Protein AF-A0A453BBH2-F1 (afdb_monomer)

Structure (mmCIF, N/CA/C/O backbone):
data_AF-A0A453BBH2-F1
#
_entry.id   AF-A0A453BBH2-F1
#
loop_
_atom_site.group_PDB
_atom_site.id
_atom_site.type_symbol
_atom_site.label_atom_id
_atom_site.label_alt_id
_atom_site.label_comp_id
_atom_site.label_asym_id
_atom_site.label_entity_id
_atom_site.label_seq_id
_atom_site.pdbx_PDB_ins_code
_atom_site.Cartn_x
_atom_site.Cartn_y
_atom_site.Cartn_z
_atom_site.occupancy
_atom_site.B_iso_or_equiv
_atom_site.auth_seq_id
_atom_site.auth_comp_id
_atom_site.auth_asym_id
_atom_site.auth_atom_id
_atom_site.pdbx_PDB_model_num
ATOM 1 N N . MET A 1 1 ? 10.236 -9.615 -5.967 1.00 56.66 1 MET A N 1
ATOM 2 C CA . MET A 1 1 ? 9.709 -8.235 -5.816 1.00 56.66 1 MET A CA 1
ATOM 3 C C . MET A 1 1 ? 8.186 -8.175 -5.722 1.00 56.66 1 MET A C 1
ATOM 5 O O . MET A 1 1 ? 7.679 -7.620 -4.760 1.00 56.66 1 MET A O 1
ATOM 9 N N . LYS A 1 2 ? 7.456 -8.749 -6.692 1.00 60.75 2 LYS A N 1
ATOM 10 C CA . LYS A 1 2 ? 5.996 -8.579 -6.819 1.00 60.75 2 LYS A CA 1
ATOM 11 C C . LYS A 1 2 ? 5.173 -9.260 -5.717 1.00 60.75 2 LYS A C 1
ATOM 13 O O . LYS A 1 2 ? 4.163 -8.708 -5.298 1.00 60.75 2 LYS A O 1
ATOM 18 N N . LEU A 1 3 ? 5.665 -10.377 -5.171 1.00 65.44 3 LEU A N 1
ATOM 19 C CA . LEU A 1 3 ? 5.061 -11.036 -4.007 1.00 65.44 3 LEU A CA 1
ATOM 20 C C . LEU A 1 3 ? 5.021 -10.105 -2.784 1.00 65.44 3 LEU A C 1
ATOM 22 O O . LEU A 1 3 ? 3.986 -9.981 -2.149 1.00 65.44 3 LEU A O 1
ATOM 26 N N . PHE A 1 4 ? 6.104 -9.376 -2.499 1.00 69.00 4 PHE A N 1
ATOM 27 C CA . PHE A 1 4 ? 6.155 -8.460 -1.353 1.00 69.00 4 PHE A CA 1
ATOM 28 C C . PHE A 1 4 ? 5.163 -7.301 -1.472 1.00 69.00 4 PHE A C 1
ATOM 30 O O . PHE A 1 4 ? 4.559 -6.921 -0.476 1.00 69.00 4 PHE A O 1
ATOM 37 N N . GLN A 1 5 ? 4.949 -6.770 -2.680 1.00 72.69 5 GLN A N 1
ATOM 38 C CA . GLN A 1 5 ? 3.934 -5.739 -2.906 1.00 72.69 5 GLN A CA 1
ATOM 39 C C . GLN A 1 5 ? 2.522 -6.299 -2.714 1.00 72.69 5 GLN A C 1
ATOM 41 O O . GLN A 1 5 ? 1.738 -5.703 -1.984 1.00 72.69 5 GLN A O 1
ATOM 46 N N . ALA A 1 6 ? 2.212 -7.459 -3.302 1.00 74.62 6 ALA A N 1
ATOM 47 C CA . ALA A 1 6 ? 0.913 -8.110 -3.131 1.00 74.62 6 ALA A CA 1
ATOM 48 C C . ALA A 1 6 ? 0.616 -8.432 -1.656 1.00 74.62 6 ALA A C 1
ATOM 50 O O . ALA A 1 6 ? -0.466 -8.122 -1.161 1.00 74.62 6 ALA A O 1
ATOM 51 N N . MET A 1 7 ? 1.604 -8.964 -0.930 1.00 80.50 7 MET A N 1
ATOM 52 C CA . MET A 1 7 ? 1.490 -9.229 0.504 1.00 80.50 7 MET A CA 1
ATOM 53 C C . MET A 1 7 ? 1.297 -7.938 1.306 1.00 80.50 7 MET A C 1
ATOM 55 O O . MET A 1 7 ? 0.450 -7.903 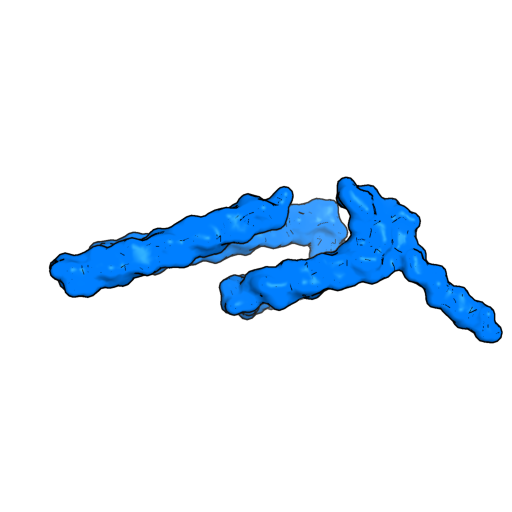2.190 1.00 80.50 7 MET A O 1
ATOM 59 N N . ALA A 1 8 ? 2.016 -6.860 0.981 1.00 81.62 8 ALA A N 1
ATOM 60 C CA . ALA A 1 8 ? 1.859 -5.570 1.651 1.00 81.62 8 ALA A CA 1
ATOM 61 C C . ALA A 1 8 ? 0.445 -4.983 1.463 1.00 81.62 8 ALA A C 1
ATOM 63 O O . ALA A 1 8 ? -0.145 -4.491 2.423 1.00 81.62 8 ALA A O 1
ATOM 64 N N . TYR A 1 9 ? -0.135 -5.094 0.262 1.00 80.81 9 TYR A N 1
ATOM 65 C CA . TYR A 1 9 ? -1.522 -4.685 0.012 1.00 80.81 9 TYR A CA 1
ATOM 66 C C . TYR A 1 9 ? -2.532 -5.558 0.760 1.00 80.81 9 TYR A C 1
ATOM 68 O O . TYR A 1 9 ? -3.467 -5.028 1.355 1.00 80.81 9 TYR A O 1
ATOM 76 N N . PHE A 1 10 ? -2.331 -6.877 0.780 1.00 83.88 10 PHE A N 1
ATOM 77 C CA . PHE A 1 10 ? -3.200 -7.793 1.518 1.00 83.88 10 PHE A CA 1
ATOM 78 C C . PHE A 1 10 ? -3.173 -7.506 3.026 1.00 83.88 10 PHE A C 1
ATOM 80 O O . PHE A 1 10 ? -4.221 -7.407 3.659 1.00 83.88 10 PHE A O 1
ATOM 87 N N . ILE A 1 11 ? -1.983 -7.278 3.589 1.00 86.62 11 ILE A N 1
ATOM 88 C CA . ILE A 1 11 ? -1.808 -6.884 4.993 1.00 86.62 11 ILE A CA 1
ATOM 89 C C . ILE A 1 11 ? -2.515 -5.553 5.276 1.00 86.62 11 ILE A C 1
ATOM 91 O O . ILE A 1 11 ? -3.201 -5.433 6.288 1.00 86.62 11 ILE A O 1
ATOM 95 N N . SER A 1 12 ? -2.399 -4.571 4.376 1.00 87.75 12 SER A N 1
ATOM 96 C CA . SER A 1 12 ? -3.097 -3.285 4.500 1.00 87.75 12 SER A CA 1
ATOM 97 C C . SER A 1 12 ? -4.615 -3.450 4.524 1.00 87.75 12 SER A C 1
ATOM 99 O O . SER A 1 12 ? -5.278 -2.881 5.387 1.00 87.75 12 SER A O 1
ATOM 101 N N . LEU A 1 13 ? -5.161 -4.268 3.620 1.00 88.25 13 LEU A N 1
ATOM 102 C CA . LEU A 1 13 ? -6.593 -4.547 3.550 1.00 88.25 13 LEU A CA 1
ATOM 103 C C . LEU A 1 13 ? -7.099 -5.165 4.857 1.00 88.25 13 LEU A C 1
ATOM 105 O O . LEU A 1 13 ? -8.094 -4.705 5.414 1.00 88.25 13 LEU A O 1
ATOM 109 N N . VAL A 1 14 ? -6.389 -6.172 5.373 1.00 92.19 14 VAL A N 1
ATOM 110 C CA . VAL A 1 14 ? -6.731 -6.818 6.647 1.00 92.19 14 VAL A CA 1
ATOM 111 C C . VAL A 1 14 ? -6.655 -5.818 7.803 1.00 92.19 14 VAL A C 1
ATOM 113 O O . VAL A 1 14 ? -7.577 -5.769 8.615 1.00 92.19 14 VAL A O 1
ATOM 116 N N . ALA A 1 15 ? -5.616 -4.979 7.860 1.00 90.62 15 ALA A N 1
ATOM 117 C CA . ALA A 1 15 ? -5.472 -3.957 8.897 1.00 90.62 15 ALA A CA 1
ATOM 118 C C . ALA A 1 15 ? -6.643 -2.959 8.892 1.00 90.62 15 ALA A C 1
ATOM 120 O O . ALA A 1 15 ? -7.220 -2.691 9.944 1.00 90.62 15 ALA A O 1
ATOM 121 N N . VAL A 1 16 ? -7.050 -2.470 7.715 1.00 92.06 16 VAL A N 1
ATOM 122 C CA . VAL A 1 16 ? -8.202 -1.566 7.568 1.00 92.06 16 VAL A CA 1
ATOM 123 C C . VAL A 1 16 ? -9.498 -2.241 8.016 1.00 92.06 16 VAL A C 1
ATOM 125 O O . VAL A 1 16 ? -10.261 -1.642 8.771 1.00 92.06 16 VAL A O 1
ATOM 128 N N . LEU A 1 17 ? -9.741 -3.492 7.610 1.00 92.88 17 LEU A N 1
ATOM 129 C CA . LEU A 1 17 ? -10.936 -4.237 8.019 1.00 92.88 17 LEU A CA 1
ATOM 130 C C . LEU A 1 17 ? -10.999 -4.418 9.539 1.00 92.88 17 LEU A C 1
ATOM 132 O O . LEU A 1 17 ? -12.034 -4.149 10.144 1.00 92.88 17 LEU A O 1
ATOM 136 N N . VAL A 1 18 ? -9.887 -4.806 10.169 1.00 93.56 18 VAL A N 1
ATOM 137 C CA . VAL A 1 18 ? -9.802 -4.951 11.630 1.00 93.56 18 VAL A CA 1
ATOM 138 C C . VAL A 1 18 ? -10.050 -3.612 12.328 1.00 93.56 18 VAL A C 1
ATOM 140 O O . VAL A 1 18 ? -10.810 -3.563 13.293 1.00 93.56 18 VAL A O 1
ATOM 143 N N . SER A 1 19 ? -9.474 -2.516 11.826 1.00 91.31 19 SER A N 1
ATOM 144 C CA . SER A 1 19 ? -9.710 -1.169 12.354 1.00 91.31 19 SER A CA 1
ATOM 145 C C . SER A 1 19 ? -11.175 -0.734 12.248 1.00 91.31 19 SER A C 1
ATOM 147 O O . SER A 1 19 ? -11.702 -0.147 13.193 1.00 91.31 19 SER A O 1
ATOM 149 N N . LEU A 1 20 ? -11.853 -1.043 11.139 1.00 91.12 20 LEU A N 1
ATOM 150 C CA . LEU A 1 20 ? -13.274 -0.733 10.958 1.00 91.12 20 LEU A CA 1
ATOM 151 C C . LEU A 1 20 ? -14.159 -1.561 11.893 1.00 91.12 20 LEU A C 1
ATOM 153 O O . LEU A 1 20 ? -15.028 -0.995 12.551 1.00 91.12 20 LEU A O 1
ATOM 157 N N . ILE A 1 21 ? -13.904 -2.867 12.017 1.00 93.12 21 ILE A N 1
ATOM 158 C CA . ILE A 1 21 ? -14.638 -3.745 12.941 1.00 93.12 21 ILE A CA 1
ATOM 159 C C . ILE A 1 21 ? -14.446 -3.271 14.387 1.00 93.12 21 ILE A C 1
ATOM 161 O O . ILE A 1 21 ? -15.419 -3.125 15.128 1.00 93.12 21 ILE A O 1
ATOM 165 N N . ALA A 1 22 ? -13.207 -2.962 14.781 1.00 91.56 22 ALA A N 1
ATOM 166 C CA . ALA A 1 22 ? -12.905 -2.430 16.105 1.00 91.56 22 ALA A CA 1
ATOM 167 C C . ALA A 1 22 ? -13.627 -1.099 16.358 1.00 91.56 22 ALA A C 1
ATOM 169 O O . ALA A 1 22 ? -14.190 -0.911 17.437 1.00 91.56 22 ALA A O 1
ATOM 170 N N . PHE A 1 23 ? -13.685 -0.204 15.368 1.00 92.12 23 PHE A N 1
ATOM 171 C CA . PHE A 1 23 ? -14.456 1.036 15.459 1.00 92.12 23 PHE A CA 1
ATOM 172 C C . PHE A 1 23 ? -15.961 0.777 15.610 1.00 92.12 23 PHE A C 1
ATOM 174 O O . PHE A 1 23 ? -16.591 1.393 16.467 1.00 92.12 23 PHE A O 1
ATOM 181 N N . SER A 1 24 ? -16.544 -0.148 14.844 1.00 90.19 24 SER A N 1
ATOM 182 C CA . SER A 1 24 ? -17.970 -0.488 14.945 1.00 90.19 24 SER A CA 1
ATOM 183 C C . SER A 1 24 ? -18.359 -1.006 16.332 1.00 90.19 24 SER A C 1
ATOM 185 O O . SER A 1 24 ? -19.441 -0.680 16.815 1.00 90.19 24 SER A O 1
ATOM 187 N N . VAL A 1 25 ? -17.478 -1.774 16.981 1.00 93.31 25 VAL A N 1
ATOM 188 C CA . VAL A 1 25 ? -17.715 -2.337 18.321 1.00 93.31 25 VAL A CA 1
ATOM 189 C C . VAL A 1 25 ? -17.474 -1.306 19.423 1.00 93.31 25 VAL A C 1
ATOM 191 O O . VAL A 1 25 ? -18.273 -1.183 20.345 1.00 93.31 25 VAL A O 1
ATOM 194 N N . THR A 1 26 ? -16.372 -0.561 19.342 1.00 90.88 26 THR A N 1
ATOM 195 C CA . THR A 1 26 ? -15.911 0.296 20.447 1.00 90.88 26 THR A CA 1
ATOM 196 C C . THR A 1 26 ? -16.350 1.755 20.328 1.00 90.88 26 THR A C 1
ATOM 198 O O . THR A 1 26 ? -16.301 2.486 21.311 1.00 90.88 26 THR A O 1
ATOM 201 N N . LYS A 1 27 ? -16.738 2.208 19.128 1.00 89.38 27 LYS A N 1
ATOM 202 C CA . LYS A 1 27 ? 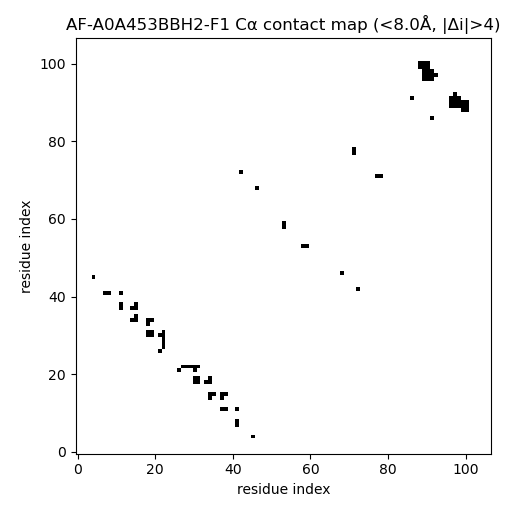-17.001 3.612 18.754 1.00 89.38 27 LYS A CA 1
ATOM 203 C C . LYS A 1 27 ? -15.868 4.600 19.064 1.00 89.38 27 LYS A C 1
ATOM 205 O O . LYS A 1 27 ? -16.061 5.810 18.964 1.00 89.38 27 LYS A O 1
ATOM 210 N N . HIS A 1 28 ? -14.665 4.121 19.379 1.00 89.88 28 HIS A N 1
ATOM 211 C CA . HIS A 1 28 ? -13.508 4.979 19.607 1.00 89.88 28 HIS A CA 1
ATOM 212 C C . HIS A 1 28 ? -12.840 5.364 18.282 1.00 89.88 28 HIS A C 1
ATOM 214 O O . HIS A 1 28 ? -12.304 4.519 17.566 1.00 89.88 28 HIS A O 1
ATOM 220 N N . HIS A 1 29 ? -12.790 6.665 17.986 1.00 88.75 29 HIS A N 1
ATOM 221 C CA . HIS A 1 29 ? -12.182 7.206 16.760 1.00 88.75 29 HIS A CA 1
ATOM 222 C C . HIS A 1 29 ? -10.690 6.872 16.586 1.00 88.75 29 HIS A C 1
ATOM 224 O O . HIS A 1 29 ? -10.183 6.924 15.468 1.00 88.75 29 HI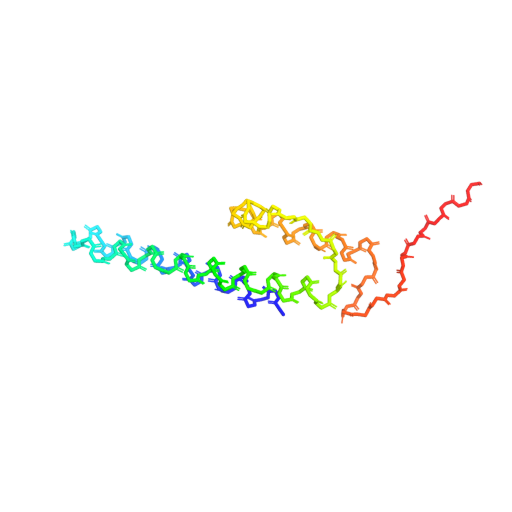S A O 1
ATOM 230 N N . VAL A 1 30 ? -9.994 6.470 17.656 1.00 91.62 30 VAL A N 1
ATOM 231 C CA . VAL A 1 30 ? -8.594 6.008 17.616 1.00 91.62 30 VAL A CA 1
ATOM 232 C C . VAL A 1 30 ? -8.393 4.909 16.567 1.00 91.62 30 VAL A C 1
ATOM 234 O O . VAL A 1 30 ? -7.414 4.943 15.825 1.00 91.62 30 VAL A O 1
ATOM 237 N N . TYR A 1 31 ? -9.343 3.981 16.425 1.00 89.44 31 TYR A N 1
ATOM 238 C CA . TYR A 1 31 ? -9.233 2.896 15.448 1.00 89.44 31 TYR A CA 1
ATOM 239 C C . TYR A 1 31 ? -9.311 3.382 13.994 1.00 89.44 31 TYR A C 1
ATOM 241 O O . TYR A 1 31 ? -8.635 2.820 13.135 1.00 89.44 31 TYR A O 1
ATOM 249 N N . LEU A 1 32 ? -10.049 4.462 13.715 1.00 88.62 32 LEU A N 1
ATOM 250 C CA . LEU A 1 32 ? -10.072 5.073 12.381 1.00 88.62 32 LEU A CA 1
ATOM 251 C C . LEU A 1 32 ? -8.718 5.698 12.032 1.00 88.62 32 LEU A C 1
ATOM 253 O O . LEU A 1 32 ? -8.235 5.521 10.915 1.00 88.62 32 LEU A O 1
ATOM 257 N N . TYR A 1 33 ? -8.072 6.368 12.994 1.00 90.69 33 TYR A N 1
ATOM 258 C CA . TYR A 1 33 ? -6.729 6.920 12.798 1.00 90.69 33 TYR A CA 1
ATOM 259 C C . TYR A 1 33 ? -5.683 5.823 12.566 1.00 90.69 33 TYR A C 1
ATOM 261 O O . TYR A 1 33 ? -4.823 5.980 11.701 1.00 90.69 33 TYR A O 1
ATOM 269 N N . MET A 1 34 ? -5.791 4.689 13.266 1.00 89.19 34 MET A N 1
ATOM 270 C CA . MET A 1 34 ? -4.929 3.521 13.038 1.00 89.19 34 MET A CA 1
ATOM 271 C C . MET A 1 34 ? -5.100 2.950 11.622 1.00 89.19 34 MET A C 1
ATOM 273 O O . MET A 1 34 ? -4.109 2.699 10.932 1.00 89.19 34 MET A O 1
ATOM 277 N N . GLY A 1 35 ? -6.346 2.808 11.155 1.00 88.81 35 GLY A N 1
ATOM 278 C CA . GLY A 1 35 ? -6.650 2.358 9.795 1.00 88.81 35 GLY A CA 1
ATOM 279 C C . GLY A 1 35 ? -6.097 3.312 8.732 1.00 88.81 35 GLY A C 1
ATOM 280 O O . GLY A 1 35 ? -5.388 2.879 7.823 1.00 88.81 35 GLY A O 1
ATOM 281 N N . LEU A 1 36 ? -6.328 4.618 8.884 1.00 89.38 36 LEU A N 1
ATOM 282 C CA . LEU A 1 36 ? -5.806 5.641 7.972 1.00 89.38 36 LEU A CA 1
ATOM 283 C C . LEU A 1 36 ? -4.271 5.650 7.933 1.00 89.38 36 LEU A C 1
ATOM 285 O O . LEU A 1 36 ? -3.678 5.701 6.854 1.00 89.38 36 LEU A O 1
ATOM 289 N N . GLY A 1 37 ? -3.622 5.540 9.095 1.00 89.88 37 GLY A N 1
ATOM 290 C CA . GLY A 1 37 ? -2.168 5.448 9.197 1.00 89.88 37 GLY A CA 1
ATOM 291 C C . GLY A 1 37 ? -1.603 4.257 8.424 1.00 89.88 37 GLY A C 1
ATOM 292 O O . GLY A 1 37 ? -0.611 4.406 7.712 1.00 89.88 37 GLY A O 1
ATOM 293 N N . SER A 1 38 ? -2.269 3.098 8.487 1.00 88.12 38 SER A N 1
ATOM 294 C CA . SER A 1 38 ? -1.849 1.900 7.748 1.00 88.12 38 SER A CA 1
ATOM 295 C C . SER A 1 38 ? -1.882 2.094 6.224 1.00 88.12 38 SER A C 1
ATOM 297 O O . SER A 1 38 ? -0.951 1.682 5.530 1.00 88.12 38 SER A O 1
ATOM 299 N N . VAL A 1 39 ? -2.900 2.790 5.704 1.00 84.81 39 VAL A N 1
ATOM 300 C CA . VAL A 1 39 ? -3.032 3.104 4.271 1.00 84.81 39 VAL A CA 1
ATOM 301 C C . VAL A 1 39 ? -1.936 4.070 3.823 1.00 84.81 39 VAL A C 1
ATOM 303 O O . VAL A 1 39 ? -1.287 3.840 2.801 1.00 84.81 39 VAL A O 1
ATOM 306 N N . LEU A 1 40 ? -1.678 5.122 4.608 1.00 86.69 40 LEU A N 1
ATOM 307 C CA . LEU A 1 40 ? -0.627 6.101 4.315 1.00 86.69 40 LEU A CA 1
ATOM 308 C C . LEU A 1 40 ? 0.764 5.453 4.284 1.00 86.69 40 LEU A C 1
ATOM 310 O O . LEU A 1 40 ? 1.547 5.710 3.369 1.00 86.69 40 LEU A O 1
ATOM 314 N N . LEU A 1 41 ? 1.059 4.567 5.238 1.00 86.62 41 LEU A N 1
ATOM 315 C CA . LEU A 1 41 ? 2.323 3.826 5.299 1.00 86.62 41 LEU A CA 1
ATOM 316 C C . LEU A 1 41 ? 2.559 2.989 4.037 1.00 86.62 41 LEU A C 1
ATOM 318 O O . LEU A 1 41 ? 3.656 2.993 3.476 1.00 86.62 41 LEU A O 1
ATOM 322 N N . ILE A 1 42 ? 1.520 2.310 3.556 1.00 83.25 42 ILE A N 1
ATOM 323 C CA . ILE A 1 42 ? 1.593 1.476 2.354 1.00 83.25 42 ILE A CA 1
ATOM 324 C C . ILE A 1 42 ? 1.718 2.322 1.091 1.00 83.25 42 ILE A C 1
ATOM 326 O O . ILE A 1 42 ? 2.504 1.975 0.204 1.00 83.25 42 ILE A O 1
ATOM 330 N N . ALA A 1 43 ? 1.026 3.458 1.017 1.00 78.69 43 ALA A N 1
ATOM 331 C CA . ALA A 1 43 ? 1.186 4.411 -0.076 1.00 78.69 43 ALA A CA 1
ATOM 332 C C . ALA A 1 43 ? 2.631 4.938 -0.157 1.00 78.69 43 ALA A C 1
ATOM 334 O O . ALA A 1 43 ? 3.230 4.944 -1.234 1.00 78.69 43 ALA A O 1
ATOM 335 N N . ILE A 1 44 ? 3.239 5.285 0.983 1.00 83.00 44 ILE A N 1
ATOM 336 C CA . ILE A 1 44 ? 4.640 5.727 1.045 1.00 83.00 44 ILE A CA 1
ATOM 337 C C . ILE A 1 44 ? 5.591 4.589 0.654 1.00 83.00 44 ILE A C 1
ATOM 339 O O . ILE A 1 44 ? 6.479 4.796 -0.175 1.00 83.00 44 ILE A O 1
ATOM 343 N N . TYR A 1 45 ? 5.404 3.381 1.198 1.00 82.06 45 TYR A N 1
ATOM 344 C CA . TYR A 1 45 ? 6.237 2.214 0.885 1.00 82.06 45 TYR A CA 1
ATOM 345 C C . TYR A 1 45 ? 6.218 1.882 -0.613 1.00 82.06 45 TYR A C 1
ATOM 347 O O . TYR A 1 45 ? 7.265 1.730 -1.249 1.00 82.06 45 TYR A O 1
ATOM 355 N N . THR A 1 46 ? 5.026 1.815 -1.205 1.00 74.50 46 THR A N 1
ATOM 356 C CA . THR A 1 46 ? 4.846 1.492 -2.626 1.00 74.50 46 THR A CA 1
ATOM 357 C C . THR A 1 46 ? 5.351 2.612 -3.535 1.00 74.50 46 THR A C 1
ATOM 359 O O . THR A 1 46 ? 6.029 2.326 -4.527 1.00 74.50 46 THR A O 1
ATOM 362 N N . GLY A 1 47 ? 5.129 3.878 -3.170 1.00 73.50 47 GLY A N 1
ATOM 363 C CA . GLY A 1 47 ? 5.683 5.042 -3.862 1.00 73.50 47 GLY A CA 1
ATOM 364 C C . GLY A 1 47 ? 7.215 5.072 -3.838 1.00 73.50 47 GLY A C 1
ATOM 365 O O . GLY A 1 47 ? 7.853 5.255 -4.880 1.00 73.50 47 GLY A O 1
ATOM 366 N N . TYR A 1 48 ? 7.828 4.805 -2.680 1.00 77.00 48 TYR A N 1
ATOM 367 C CA . TYR A 1 48 ? 9.282 4.69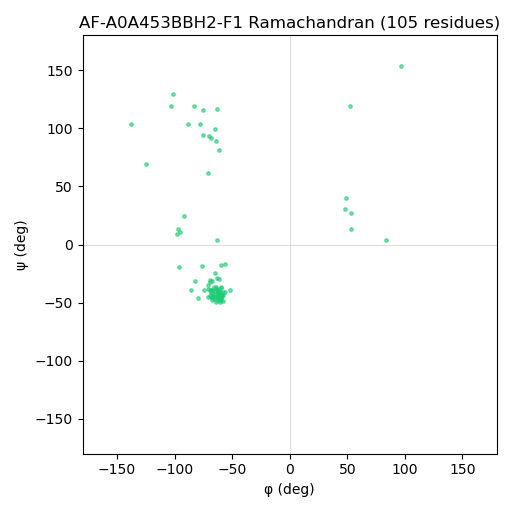9 -2.536 1.00 77.00 48 TYR A CA 1
ATOM 368 C C . TYR A 1 48 ? 9.851 3.590 -3.425 1.00 77.00 48 TYR A C 1
ATOM 370 O O . TYR A 1 48 ? 10.825 3.803 -4.154 1.00 77.00 48 TYR A O 1
ATOM 378 N N . PHE A 1 49 ? 9.210 2.419 -3.423 1.00 73.38 49 PHE A N 1
ATOM 379 C CA . PHE A 1 49 ? 9.650 1.281 -4.220 1.00 73.38 49 PHE A CA 1
ATOM 380 C C . PHE A 1 49 ? 9.589 1.569 -5.725 1.00 73.38 49 PHE A C 1
ATOM 382 O O . PHE A 1 49 ? 10.554 1.323 -6.451 1.00 73.38 49 PHE A O 1
ATOM 389 N N . ARG A 1 50 ? 8.491 2.175 -6.193 1.00 72.00 50 ARG A N 1
ATOM 390 C CA . ARG A 1 50 ? 8.338 2.616 -7.588 1.00 72.00 50 ARG A CA 1
ATOM 391 C C . ARG A 1 50 ? 9.408 3.627 -7.982 1.00 72.00 50 ARG A C 1
ATOM 393 O O . ARG A 1 50 ? 9.993 3.515 -9.058 1.00 72.00 50 ARG A O 1
ATOM 400 N N . ARG A 1 51 ? 9.721 4.587 -7.105 1.00 67.19 51 ARG A N 1
ATOM 401 C CA . ARG A 1 51 ? 10.797 5.562 -7.340 1.00 67.19 51 ARG A CA 1
ATOM 402 C C . ARG A 1 51 ? 12.164 4.886 -7.440 1.00 67.19 51 ARG A C 1
ATOM 404 O O . ARG A 1 51 ? 12.968 5.273 -8.285 1.00 67.19 51 ARG A O 1
ATOM 411 N N . ARG A 1 52 ? 12.422 3.863 -6.621 1.00 69.75 52 ARG A N 1
ATOM 412 C CA . ARG A 1 52 ? 13.663 3.080 -6.668 1.00 69.75 52 ARG A CA 1
ATOM 413 C C . ARG A 1 52 ? 13.807 2.314 -7.985 1.00 69.75 52 ARG A C 1
ATOM 415 O O . ARG A 1 52 ? 14.879 2.378 -8.575 1.00 69.75 52 ARG A O 1
ATOM 422 N N . ILE A 1 53 ? 12.747 1.667 -8.475 1.00 66.00 53 ILE A N 1
ATOM 423 C CA . ILE A 1 53 ? 12.749 0.987 -9.785 1.00 66.00 53 ILE A CA 1
ATOM 424 C C . ILE A 1 53 ? 13.030 1.991 -10.911 1.00 66.00 53 ILE A C 1
ATOM 426 O O . ILE A 1 53 ? 13.937 1.772 -11.707 1.00 66.00 53 ILE A O 1
ATOM 430 N N . ARG A 1 54 ? 12.323 3.130 -10.944 1.00 64.44 54 ARG A N 1
ATOM 431 C CA . ARG A 1 54 ? 12.533 4.167 -11.972 1.00 64.44 54 ARG A CA 1
ATOM 432 C C . ARG A 1 54 ? 13.983 4.661 -12.030 1.00 64.44 54 ARG A C 1
ATOM 434 O O . ARG A 1 54 ? 14.527 4.811 -13.119 1.00 64.44 54 ARG A O 1
ATOM 441 N N . LYS A 1 55 ? 14.622 4.847 -10.866 1.00 65.44 55 LYS A N 1
ATOM 442 C CA . LYS A 1 55 ? 16.045 5.217 -10.771 1.00 65.44 55 LYS A CA 1
ATOM 443 C C . LYS A 1 55 ? 16.989 4.132 -11.294 1.00 65.44 55 LYS A C 1
ATOM 445 O O . LYS A 1 55 ? 18.009 4.469 -11.873 1.00 65.44 55 LYS A O 1
ATOM 450 N N . GLN A 1 56 ? 16.670 2.856 -11.083 1.00 65.38 56 GLN A N 1
ATOM 451 C CA . GLN A 1 56 ? 17.513 1.738 -11.524 1.00 65.38 56 GLN A CA 1
ATOM 452 C C . GLN A 1 56 ? 17.494 1.552 -13.047 1.00 65.38 56 GLN A C 1
ATOM 454 O O . GLN A 1 56 ? 18.520 1.224 -13.626 1.00 65.38 56 GLN A O 1
ATOM 459 N N . PHE A 1 57 ? 16.358 1.812 -13.700 1.00 59.19 57 PHE A N 1
ATOM 460 C CA . PHE A 1 57 ? 16.206 1.641 -15.151 1.00 59.19 57 PHE A CA 1
ATOM 461 C C . PHE A 1 57 ? 16.368 2.942 -15.959 1.00 59.19 57 PHE A C 1
ATOM 463 O O . PHE A 1 57 ? 16.087 2.954 -17.153 1.00 59.19 57 PHE A O 1
ATOM 470 N N . ASN A 1 58 ? 16.801 4.041 -15.323 1.00 56.72 58 ASN A N 1
ATOM 471 C CA . ASN A 1 58 ? 16.975 5.368 -15.935 1.00 56.72 58 ASN A CA 1
ATOM 472 C C . ASN A 1 58 ? 15.764 5.843 -16.775 1.00 56.72 58 ASN 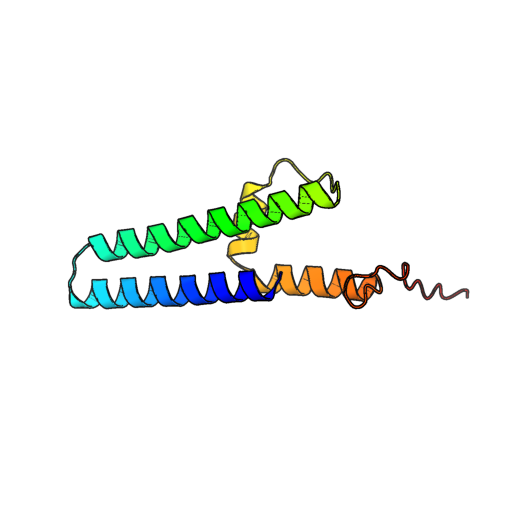A C 1
ATOM 474 O O . ASN A 1 58 ? 15.911 6.565 -17.762 1.00 56.72 58 ASN A O 1
ATOM 478 N N . ILE A 1 59 ? 14.551 5.422 -16.397 1.00 55.28 59 ILE A N 1
ATOM 479 C CA . ILE A 1 59 ? 13.328 5.748 -17.134 1.00 55.28 59 ILE A CA 1
ATOM 480 C C . ILE A 1 59 ? 12.948 7.190 -16.784 1.00 55.28 59 ILE A C 1
ATOM 482 O O . ILE A 1 59 ? 12.460 7.472 -15.686 1.00 55.28 59 ILE A O 1
ATOM 486 N N . ARG A 1 60 ? 13.206 8.116 -17.713 1.00 48.50 60 ARG A N 1
ATOM 487 C CA . ARG A 1 60 ? 12.862 9.540 -17.605 1.00 48.50 60 ARG A CA 1
ATOM 488 C C . ARG A 1 60 ? 11.355 9.700 -17.846 1.00 48.50 60 ARG A C 1
ATOM 490 O O . ARG A 1 60 ? 10.917 9.745 -18.987 1.00 48.50 60 ARG A O 1
ATOM 497 N N . GLY A 1 61 ? 10.569 9.710 -16.769 1.00 51.34 61 GLY A N 1
ATOM 498 C CA . GLY A 1 61 ? 9.104 9.746 -16.827 1.00 51.34 61 GLY A CA 1
ATOM 499 C C . GLY A 1 61 ? 8.487 10.702 -15.806 1.00 51.34 61 GLY A C 1
ATOM 500 O O . GLY A 1 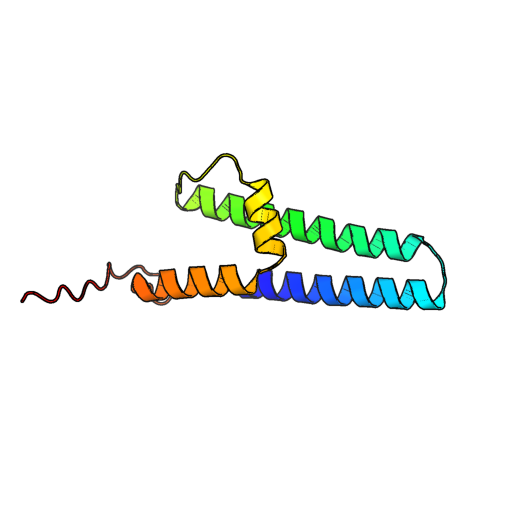61 ? 8.421 10.369 -14.626 1.00 51.34 61 GLY A O 1
ATOM 501 N N . THR A 1 62 ? 8.066 11.851 -16.339 1.00 44.94 62 THR A N 1
ATOM 502 C CA . THR A 1 62 ? 6.956 12.754 -15.978 1.00 44.94 62 THR A CA 1
ATOM 503 C C . THR A 1 62 ? 6.834 13.257 -14.532 1.00 44.94 62 THR A C 1
ATOM 505 O O . THR A 1 62 ? 6.558 12.514 -13.593 1.00 44.94 62 THR A O 1
ATOM 508 N N . ASP A 1 63 ? 6.907 14.583 -14.387 1.00 47.69 63 ASP A N 1
ATOM 509 C CA . ASP A 1 63 ? 6.774 15.371 -13.150 1.00 47.69 63 ASP A CA 1
ATOM 510 C C . ASP A 1 63 ? 5.389 15.280 -12.456 1.00 47.69 63 ASP A C 1
ATOM 512 O O . ASP A 1 63 ? 5.165 15.895 -11.418 1.00 47.69 63 ASP A O 1
ATOM 516 N N . GLY A 1 64 ? 4.473 14.447 -12.968 1.00 51.25 64 GLY A N 1
ATOM 517 C CA . GLY A 1 64 ? 3.152 14.130 -12.398 1.00 51.25 64 GLY A CA 1
ATOM 518 C C . GLY A 1 64 ? 3.132 12.900 -11.476 1.00 51.25 64 GLY A C 1
ATOM 519 O O . GLY A 1 64 ? 2.102 12.250 -11.322 1.00 51.25 64 GLY A O 1
ATOM 520 N N . SER A 1 65 ? 4.272 12.544 -10.871 1.00 51.84 65 SER A N 1
ATOM 521 C CA . SER A 1 65 ? 4.502 11.266 -10.170 1.00 51.84 65 SER A CA 1
ATOM 522 C C . SER A 1 65 ? 3.525 10.930 -9.033 1.00 51.84 65 SER A C 1
ATOM 524 O O . SER A 1 65 ? 3.537 9.778 -8.600 1.00 51.84 65 SER A O 1
ATOM 526 N N . LEU A 1 66 ? 2.761 11.882 -8.495 1.00 52.25 66 LEU A N 1
ATOM 527 C CA . LEU A 1 66 ? 1.809 11.625 -7.407 1.00 52.25 66 LEU A CA 1
ATOM 528 C C . LEU A 1 66 ? 0.451 11.158 -7.931 1.00 52.25 66 LEU A C 1
ATOM 530 O O . LEU A 1 66 ? -0.107 10.221 -7.367 1.00 52.25 66 LEU A O 1
ATOM 534 N N . ASP A 1 67 ? -0.024 11.739 -9.030 1.00 52.12 67 ASP A N 1
ATOM 535 C CA . ASP A 1 67 ? -1.351 11.452 -9.583 1.00 52.12 67 ASP A CA 1
ATOM 536 C C . ASP A 1 67 ? -1.396 10.031 -10.158 1.00 52.12 67 ASP A C 1
ATOM 538 O O . ASP A 1 67 ? -2.239 9.218 -9.783 1.00 52.12 67 ASP A O 1
ATOM 542 N N . ASP A 1 68 ? -0.355 9.653 -10.906 1.00 53.34 68 ASP A N 1
ATOM 543 C CA . ASP A 1 68 ? -0.138 8.273 -11.349 1.00 53.34 68 ASP A CA 1
ATOM 544 C C . ASP A 1 68 ? 0.041 7.295 -10.180 1.00 53.34 68 ASP A C 1
ATOM 546 O O . ASP A 1 68 ? -0.292 6.114 -10.300 1.00 53.34 68 ASP A O 1
ATOM 550 N N . CYS A 1 69 ? 0.580 7.753 -9.043 1.00 53.09 69 CYS A N 1
ATOM 551 C CA . CYS A 1 69 ? 0.778 6.906 -7.869 1.00 53.09 69 CYS A CA 1
ATOM 552 C C . CYS A 1 69 ? -0.542 6.619 -7.157 1.00 53.09 69 CYS A C 1
ATOM 554 O O . CYS A 1 69 ? -0.738 5.485 -6.731 1.00 53.09 69 CYS A O 1
ATOM 556 N N . VAL A 1 70 ? -1.436 7.608 -7.064 1.00 54.94 70 VAL A N 1
ATOM 557 C CA . VAL A 1 70 ? -2.782 7.467 -6.492 1.00 54.94 70 VAL A CA 1
ATOM 558 C C . VAL A 1 70 ? -3.675 6.649 -7.425 1.00 54.94 70 VAL A C 1
ATOM 560 O O . VAL A 1 70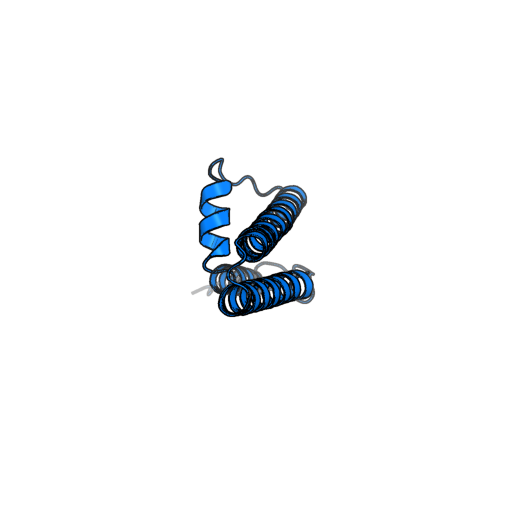 ? -4.300 5.692 -6.970 1.00 54.94 70 VAL A O 1
ATOM 563 N N . LEU A 1 71 ? -3.657 6.921 -8.735 1.00 55.19 71 LEU A N 1
ATOM 564 C CA . LEU A 1 71 ? -4.426 6.153 -9.722 1.00 55.19 71 LEU A CA 1
ATOM 565 C C . LEU A 1 71 ? -4.010 4.672 -9.741 1.00 55.19 71 LEU A C 1
ATOM 567 O O . LEU A 1 71 ? -4.847 3.770 -9.770 1.00 55.19 71 LEU A O 1
ATOM 571 N N . HIS A 1 72 ? -2.705 4.399 -9.653 1.00 56.81 72 HIS A N 1
ATOM 572 C CA . HIS A 1 72 ? -2.195 3.032 -9.556 1.00 56.81 72 HIS A CA 1
ATOM 573 C C . HIS A 1 72 ? -2.363 2.399 -8.166 1.00 56.81 72 HIS A C 1
ATOM 575 O O . HIS A 1 72 ? -2.264 1.176 -8.054 1.00 56.81 72 HIS A O 1
ATOM 581 N N . LEU A 1 73 ? -2.586 3.194 -7.115 1.00 53.38 73 LEU A N 1
ATOM 582 C CA . LEU A 1 73 ? -2.986 2.693 -5.800 1.00 53.38 73 LEU A CA 1
ATOM 583 C C . LEU A 1 73 ? -4.415 2.129 -5.848 1.00 53.38 73 LEU A C 1
ATOM 585 O O . LEU A 1 73 ? -4.712 1.177 -5.134 1.00 53.38 73 LEU A O 1
ATOM 589 N N . ILE A 1 74 ? -5.270 2.705 -6.705 1.00 56.25 74 ILE A N 1
ATOM 590 C CA . ILE A 1 74 ? -6.673 2.313 -6.906 1.00 56.25 74 ILE A CA 1
ATOM 591 C C . ILE A 1 74 ? -6.793 1.110 -7.858 1.00 56.25 74 ILE A C 1
ATOM 593 O O . ILE A 1 74 ? -7.668 0.272 -7.657 1.00 56.25 74 ILE A O 1
ATOM 597 N N . CYS A 1 75 ? -5.890 0.954 -8.838 1.00 57.19 75 CYS A N 1
ATOM 598 C CA . CYS A 1 75 ? -5.819 -0.256 -9.671 1.00 57.19 75 CYS A CA 1
ATOM 599 C C . CYS A 1 75 ? -4.427 -0.927 -9.676 1.00 57.19 75 CYS A C 1
ATOM 601 O O . CYS A 1 75 ? -3.741 -0.956 -10.707 1.00 57.19 75 CYS A O 1
ATOM 603 N N . PRO A 1 76 ? -3.990 -1.521 -8.548 1.00 56.72 76 PRO A N 1
ATOM 604 C CA . PRO A 1 76 ? -2.713 -2.228 -8.478 1.00 56.72 76 PRO A CA 1
ATOM 605 C C . PRO A 1 76 ? -2.684 -3.446 -9.410 1.00 56.72 76 PRO A C 1
ATOM 607 O O . PRO A 1 76 ? -1.626 -3.777 -9.937 1.00 56.72 76 PRO A O 1
ATOM 610 N N . CYS A 1 77 ? -3.836 -4.071 -9.680 1.00 55.91 77 CYS A N 1
ATOM 611 C CA . CYS A 1 77 ? -3.967 -5.146 -10.664 1.00 55.91 77 CYS A CA 1
ATOM 612 C C . CYS A 1 77 ? -3.761 -4.654 -12.105 1.00 55.91 77 CYS A C 1
ATOM 614 O O . CYS A 1 77 ? -3.045 -5.315 -12.848 1.00 55.91 77 CYS A O 1
ATOM 616 N N . CYS A 1 78 ? -4.280 -3.479 -12.487 1.00 61.62 78 CYS A N 1
ATOM 617 C CA . CYS A 1 78 ? -4.072 -2.909 -13.824 1.00 61.62 78 CYS A CA 1
ATOM 618 C C . CYS A 1 78 ? -2.586 -2.660 -14.094 1.00 61.62 78 CYS A C 1
ATOM 620 O O . CYS A 1 78 ? -2.066 -3.069 -15.128 1.00 61.62 78 CYS A O 1
ATOM 622 N N . ALA A 1 79 ? -1.891 -2.056 -13.128 1.00 65.31 79 ALA A N 1
ATOM 623 C CA . ALA A 1 79 ? -0.449 -1.846 -13.175 1.00 65.31 79 ALA A CA 1
ATOM 624 C C . ALA A 1 79 ? 0.321 -3.163 -13.335 1.00 65.31 79 ALA A C 1
ATOM 626 O O . ALA A 1 79 ? 1.258 -3.266 -14.125 1.00 65.31 79 ALA A O 1
ATOM 627 N N . LEU A 1 80 ? -0.097 -4.188 -12.583 1.00 57.59 80 LEU A N 1
ATOM 628 C CA . LEU A 1 80 ? 0.519 -5.508 -12.600 1.00 57.59 80 LEU A CA 1
ATOM 629 C C . LEU A 1 80 ? 0.332 -6.194 -13.956 1.00 57.59 80 LEU A C 1
ATOM 631 O O . LEU A 1 80 ? 1.292 -6.738 -14.499 1.00 57.59 80 LEU A O 1
ATOM 635 N N . CYS A 1 81 ? -0.882 -6.138 -14.505 1.00 60.53 81 CYS A N 1
ATOM 636 C CA . CYS A 1 81 ? -1.220 -6.664 -15.822 1.00 60.53 81 CYS A CA 1
ATOM 637 C C . CYS A 1 81 ? -0.477 -5.912 -16.929 1.00 60.53 81 CYS A C 1
ATOM 639 O O . CYS A 1 81 ? 0.017 -6.536 -17.865 1.00 60.53 81 CYS A O 1
ATOM 641 N N . GLN A 1 82 ? -0.345 -4.590 -16.811 1.00 61.28 82 GLN A N 1
ATOM 642 C CA . GLN A 1 82 ? 0.352 -3.757 -17.787 1.00 61.28 82 GLN A CA 1
ATOM 643 C C . GLN A 1 82 ? 1.861 -4.029 -17.789 1.00 61.28 82 GLN A C 1
ATOM 645 O O . GLN A 1 82 ? 2.464 -4.176 -18.853 1.00 61.28 82 GLN A O 1
ATOM 650 N N . GLU A 1 83 ? 2.475 -4.196 -16.616 1.00 65.50 83 GLU A N 1
ATOM 651 C CA . GLU A 1 83 ? 3.872 -4.620 -16.515 1.00 65.50 83 GLU A CA 1
ATOM 652 C C . GLU A 1 83 ? 4.081 -6.072 -16.970 1.00 65.50 83 GLU A C 1
ATOM 654 O O . GLU A 1 83 ? 5.089 -6.356 -17.612 1.00 65.50 83 GLU A O 1
ATOM 659 N N . ALA A 1 84 ? 3.162 -6.995 -16.659 1.00 63.44 84 ALA A N 1
ATOM 660 C CA . ALA A 1 84 ? 3.244 -8.391 -17.101 1.00 63.44 84 ALA A CA 1
ATOM 661 C C . ALA A 1 84 ? 3.182 -8.493 -18.630 1.00 63.44 84 ALA A C 1
ATOM 663 O O . ALA A 1 84 ? 4.069 -9.092 -19.230 1.00 63.44 84 ALA A O 1
ATOM 664 N N . ARG A 1 85 ? 2.224 -7.801 -19.261 1.00 62.97 85 ARG A N 1
ATOM 665 C CA . ARG A 1 85 ? 2.131 -7.682 -20.723 1.00 62.97 85 ARG A CA 1
ATOM 666 C C . ARG A 1 85 ? 3.369 -7.043 -21.334 1.00 62.97 85 ARG A C 1
ATOM 668 O O . ARG A 1 85 ? 3.804 -7.460 -22.397 1.00 62.97 85 ARG A O 1
ATOM 675 N N . THR A 1 86 ? 3.961 -6.049 -20.675 1.00 64.12 86 THR A N 1
ATOM 676 C CA . THR A 1 86 ? 5.197 -5.425 -21.168 1.00 64.12 86 THR A CA 1
ATOM 677 C C . THR A 1 86 ? 6.380 -6.393 -21.096 1.00 64.12 86 THR A C 1
ATOM 679 O O . THR A 1 86 ? 7.174 -6.439 -22.030 1.00 64.12 86 THR A O 1
ATOM 682 N N . LEU A 1 87 ? 6.505 -7.187 -20.030 1.00 62.19 87 LEU A N 1
ATOM 683 C CA . LEU A 1 87 ? 7.561 -8.201 -19.905 1.00 62.19 87 LEU A CA 1
ATOM 684 C C . LEU A 1 87 ? 7.390 -9.344 -20.910 1.00 62.19 87 LEU A C 1
ATOM 686 O O . LEU A 1 87 ? 8.374 -9.787 -21.496 1.00 62.19 87 LEU A O 1
ATOM 690 N N . GLU A 1 88 ? 6.148 -9.766 -21.136 1.00 63.72 88 GLU A N 1
ATOM 691 C CA . GLU A 1 88 ? 5.778 -10.777 -22.126 1.00 63.72 88 GLU A CA 1
ATOM 692 C C . GLU A 1 88 ? 6.083 -10.297 -23.553 1.00 63.72 88 GLU A C 1
ATOM 694 O O . GLU A 1 88 ? 6.804 -10.969 -24.285 1.00 63.72 88 GLU A O 1
ATOM 699 N N . MET A 1 89 ? 5.658 -9.080 -23.919 1.00 58.78 89 MET A N 1
ATOM 700 C CA . MET A 1 89 ? 5.956 -8.484 -25.231 1.00 58.78 89 MET A CA 1
ATOM 701 C C . MET A 1 89 ? 7.456 -8.213 -25.453 1.00 58.78 89 MET A C 1
ATOM 703 O O . MET A 1 89 ? 7.905 -8.161 -26.593 1.00 58.78 89 MET A O 1
ATOM 707 N N . ASN A 1 90 ? 8.248 -8.043 -24.388 1.00 56.94 90 ASN A N 1
ATOM 708 C CA . ASN A 1 90 ? 9.703 -7.844 -24.474 1.00 56.94 90 ASN A CA 1
ATOM 709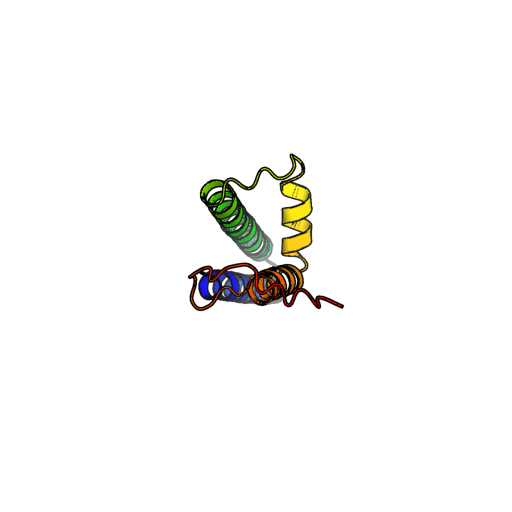 C C . ASN A 1 90 ? 10.516 -9.134 -24.252 1.00 56.94 90 ASN A C 1
ATOM 711 O O . ASN A 1 90 ? 11.725 -9.048 -24.044 1.00 56.94 90 ASN A O 1
ATOM 715 N N . ASN A 1 91 ? 9.869 -10.306 -24.285 1.00 62.06 91 ASN A N 1
ATOM 716 C CA . ASN A 1 91 ? 10.490 -11.627 -24.152 1.00 62.06 91 ASN A CA 1
ATOM 717 C C . ASN A 1 91 ? 11.451 -11.747 -22.947 1.00 62.06 91 ASN A C 1
ATOM 719 O O . ASN A 1 91 ? 12.540 -12.320 -23.028 1.00 62.06 91 ASN A O 1
ATOM 723 N N . VAL A 1 92 ? 11.073 -11.156 -21.810 1.00 57.25 92 VAL A N 1
ATOM 724 C CA . VAL A 1 92 ? 11.887 -11.191 -20.590 1.00 57.25 92 VAL A CA 1
ATOM 725 C C . VAL A 1 92 ? 11.528 -12.427 -19.782 1.00 57.25 92 VAL A C 1
ATOM 727 O O . VAL A 1 92 ? 10.511 -12.456 -19.089 1.00 57.25 92 VAL A O 1
ATOM 730 N N . GLN A 1 93 ? 12.393 -13.436 -19.823 1.00 59.50 93 GLN A N 1
ATOM 731 C CA . GLN A 1 93 ? 12.236 -14.668 -19.053 1.00 59.50 93 GLN A CA 1
ATOM 732 C C . GLN A 1 93 ? 13.144 -14.639 -17.822 1.00 59.50 93 GLN A C 1
ATOM 734 O O . GLN A 1 93 ? 14.332 -14.336 -17.916 1.00 59.50 93 GLN A O 1
ATOM 739 N N . CYS A 1 94 ? 12.578 -14.914 -16.643 1.00 59.97 94 CYS A N 1
ATOM 740 C CA . CYS A 1 94 ? 13.317 -15.016 -15.374 1.00 59.97 94 CYS A CA 1
ATOM 741 C C . CYS A 1 94 ? 14.215 -13.805 -15.029 1.00 59.97 94 CYS A C 1
ATOM 743 O O . CYS A 1 94 ? 15.196 -13.943 -14.305 1.00 59.97 94 CYS A O 1
ATOM 745 N N . GLY A 1 95 ? 13.871 -12.607 -15.514 1.00 57.72 95 GLY A N 1
ATOM 746 C CA . GLY A 1 95 ? 14.648 -11.385 -15.278 1.00 57.72 95 GLY A CA 1
ATOM 747 C C . GLY A 1 95 ? 15.829 -11.175 -16.232 1.00 57.72 95 GLY A C 1
ATOM 748 O O . GLY A 1 95 ? 16.540 -10.185 -16.080 1.00 57.72 95 GLY A O 1
ATOM 749 N N . VAL A 1 96 ? 16.013 -12.049 -17.226 1.00 63.22 96 VAL A N 1
ATOM 750 C CA . VAL A 1 96 ? 17.002 -11.896 -18.299 1.00 63.22 96 VAL A CA 1
ATOM 751 C C . VAL A 1 96 ? 16.288 -11.447 -19.572 1.00 63.22 96 VAL A C 1
ATOM 753 O O . VAL A 1 96 ? 15.397 -12.130 -20.085 1.00 63.22 96 VAL A O 1
ATOM 756 N N . TRP A 1 97 ? 16.662 -10.270 -20.073 1.00 60.25 97 TRP A N 1
ATOM 757 C CA . TRP A 1 97 ? 16.137 -9.730 -21.326 1.00 60.25 97 TRP A CA 1
ATOM 758 C C . TRP A 1 97 ? 16.776 -10.471 -22.504 1.00 60.25 97 TRP A C 1
ATOM 760 O O . TRP A 1 97 ? 17.988 -10.396 -22.688 1.00 60.25 97 TRP A O 1
ATOM 770 N N . HIS A 1 98 ? 15.969 -11.195 -23.282 1.00 65.94 98 HIS A N 1
ATOM 771 C CA . HIS A 1 98 ? 16.440 -12.006 -24.413 1.00 65.94 98 HIS A CA 1
ATOM 772 C C . HIS A 1 98 ? 16.357 -11.285 -25.769 1.00 65.94 98 HIS A C 1
ATOM 774 O O . HIS A 1 98 ? 16.552 -11.906 -26.809 1.00 65.94 98 HIS A O 1
ATOM 780 N N . GLY A 1 99 ? 16.102 -9.975 -25.778 1.00 57.22 99 GLY A N 1
ATOM 781 C CA . GLY A 1 99 ? 15.841 -9.236 -27.011 1.00 57.22 99 GLY A CA 1
ATOM 782 C C . GLY A 1 99 ? 14.352 -9.079 -27.284 1.00 57.22 99 GLY A C 1
ATOM 783 O O . GLY A 1 99 ? 13.536 -9.889 -26.843 1.00 57.22 99 GLY A O 1
ATOM 784 N N . ARG A 1 100 ? 13.985 -8.024 -28.020 1.00 57.38 100 ARG A N 1
ATOM 785 C CA . ARG A 1 100 ? 12.614 -7.850 -28.502 1.00 57.38 100 ARG A CA 1
ATOM 786 C C . ARG A 1 100 ? 12.315 -9.021 -29.442 1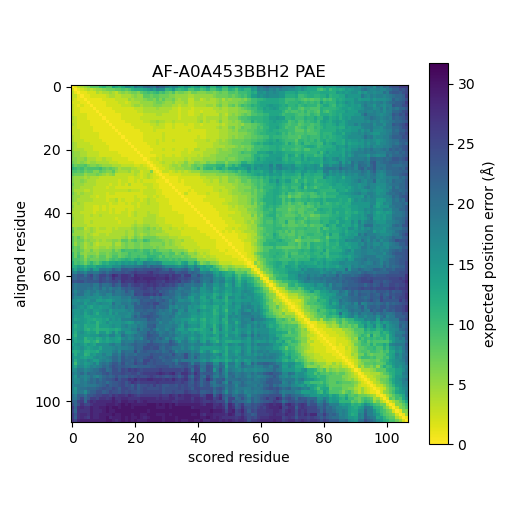.00 57.38 100 ARG A C 1
ATOM 788 O O . ARG A 1 100 ? 13.000 -9.186 -30.448 1.00 57.38 100 ARG A O 1
ATOM 795 N N . GLY A 1 101 ? 11.344 -9.857 -29.078 1.00 57.56 101 GLY A N 1
ATOM 796 C CA . GLY A 1 101 ? 10.830 -10.928 -29.929 1.00 57.56 101 GLY A CA 1
ATOM 797 C C . GLY A 1 101 ? 10.022 -10.330 -31.072 1.00 57.56 101 GLY A C 1
ATOM 798 O O . GLY A 1 101 ? 8.816 -10.533 -31.148 1.00 57.56 101 GLY A O 1
ATOM 799 N N . ASP A 1 102 ? 10.666 -9.530 -31.916 1.00 52.50 102 ASP A N 1
ATOM 800 C CA . ASP A 1 102 ? 10.063 -9.050 -33.141 1.00 52.50 102 ASP A CA 1
ATOM 801 C C . ASP A 1 102 ? 9.964 -10.260 -34.073 1.00 52.50 102 ASP A C 1
ATOM 803 O O . ASP A 1 102 ? 10.892 -10.577 -34.817 1.00 52.50 102 ASP A O 1
ATOM 807 N N . THR A 1 103 ? 8.824 -10.953 -34.069 1.00 53.12 103 THR A N 1
ATOM 808 C CA . THR A 1 103 ? 8.324 -11.543 -35.313 1.00 53.12 103 THR A CA 1
ATOM 809 C C . THR A 1 103 ? 8.067 -10.380 -36.263 1.00 53.12 103 THR A C 1
ATOM 811 O O . THR A 1 103 ? 6.953 -9.875 -36.379 1.00 53.12 103 THR A O 1
ATOM 814 N N . ILE A 1 104 ? 9.137 -9.905 -36.902 1.00 54.03 104 ILE A N 1
ATOM 815 C CA . ILE A 1 104 ? 9.046 -9.116 -38.117 1.00 54.03 104 ILE A CA 1
ATOM 816 C C . ILE A 1 104 ? 8.449 -10.083 -39.134 1.00 54.03 104 ILE A C 1
ATOM 818 O O . ILE A 1 104 ? 9.143 -10.953 -39.658 1.00 54.03 104 ILE A O 1
ATOM 822 N N . CYS A 1 105 ? 7.144 -9.979 -39.372 1.00 50.41 105 CYS A N 1
ATOM 823 C CA . CYS A 1 105 ? 6.552 -10.529 -40.578 1.00 50.41 105 CYS A CA 1
ATOM 824 C C . CYS A 1 105 ? 7.167 -9.757 -41.753 1.00 50.41 105 CYS A C 1
ATOM 826 O O . CYS A 1 105 ? 6.671 -8.700 -42.133 1.00 50.41 105 CYS A O 1
ATOM 828 N N . LEU A 1 106 ? 8.299 -10.245 -42.265 1.00 44.62 106 LEU A N 1
ATOM 829 C CA . LEU A 1 106 ? 8.805 -9.900 -43.588 1.00 44.62 106 LEU A CA 1
ATOM 830 C C . LEU A 1 106 ? 7.823 -10.516 -44.589 1.00 44.62 106 LEU A C 1
ATOM 832 O O . LEU A 1 106 ? 7.910 -11.704 -44.898 1.00 44.62 106 LEU A O 1
ATOM 836 N N . GLY A 1 107 ? 6.824 -9.720 -44.971 1.00 41.09 107 GLY A N 1
ATOM 837 C CA . GLY A 1 107 ? 6.057 -9.920 -46.198 1.00 41.09 107 GLY A CA 1
ATOM 838 C C . GLY A 1 107 ? 6.838 -9.409 -47.397 1.00 41.09 107 GLY A C 1
ATOM 839 O O . GLY A 1 107 ? 7.605 -8.434 -47.217 1.00 41.09 107 GLY A O 1
#

Sequence (107 aa):
MKLFQAMAYFISLVAVLVSLIAFSVTKHHVYLYMGLGSVLLIAIYTGYFRRRIRKQFNIRGTDGSLDDCVLHLICPCCALCQEARTLEMNNVQCGVWHGRGDTICLG

Radius of gyration: 18.83 Å; Cα contacts (8 Å, |Δi|>4): 49; chains: 1; bounding box: 36×30×67 Å

pLDDT: mean 70.03, std 15.28, range [41.09, 93.56]

Solvent-accessible surface area (backbone atoms only — not comparable to full-atom values): 6171 Å² total; per-residue (Å²): 115,68,65,61,55,53,50,52,52,52,52,41,52,51,48,37,52,52,20,50,53,51,21,73,74,65,68,45,67,66,31,52,53,54,24,52,50,47,53,51,52,49,53,50,54,53,52,51,51,53,52,52,52,37,64,74,68,69,58,90,74,67,97,57,63,63,61,60,48,54,55,40,66,76,36,53,64,58,54,50,51,54,51,48,52,51,35,59,64,37,41,43,55,97,86,45,75,73,49,72,68,72,81,71,80,82,122

Foldseek 3Di:
DVVVLVVLVVVLVVLLVVLVVCCVVPVDCVSVVSNVVSLVVSLVVVLVVVVVVCVVVVPPDDPPSVVVSVVCSVVVVVVVVVVVVVCVQQVQDPNDRPGRPPPPPPD

Mean predicted aligned error: 12.65 Å

Secondary structure (DSSP, 8-state):
-HHHHHHHHHHHHHHHHHHHHHHHHH--THHHHHHHHHHHHHHHHHHHHHHHHHHHTT----S-TTHHHHHHHH-HHHHHHHHHHHHHHTTEETTEE----------

Organism: Aegilops tauschii subsp. strangulata (NCBI:txid200361)

InterPro domains:
  IPR006461 PLAC8 motif-containing protein [PF04749] (30-85)
  IPR006461 PLAC8 motif-containing protein [PTHR15907] (29-91)
  IPR006461 PLAC8 motif-containing protein [TIGR01571] (21-89)